Protein AF-A0A3N5I2L6-F1 (afdb_monomer_lite)

Sequence (63 aa):
QRFKAARDAARVERRLKQLADACRNGRNLMPVLIDAVKDYVSLGEISDVYRQVFGLYREPIIF

Foldseek 3Di:
DVLVVPADPVQLVVLLVVQLVCLQVVHDNVVSVVSNVVRVNDPVSSVVSCCVRVNDDDDDDDD

pLDDT: mean 89.22, std 8.8, range [56.84, 95.81]

Radius of gyration: 14.0 Å; chains: 1; bounding box: 25×35×39 Å

Structure (mmCIF, N/CA/C/O backbone):
data_AF-A0A3N5I2L6-F1
#
_entry.id   AF-A0A3N5I2L6-F1
#
loop_
_atom_site.group_PDB
_atom_site.id
_atom_site.type_symbol
_atom_site.label_atom_id
_atom_site.label_alt_id
_atom_site.label_comp_id
_atom_site.label_asym_id
_atom_site.label_entity_id
_atom_site.label_seq_id
_atom_site.pdbx_PDB_ins_code
_atom_site.Cartn_x
_atom_site.Cartn_y
_atom_site.Cartn_z
_atom_site.occupancy
_atom_site.B_iso_or_equiv
_atom_site.auth_seq_id
_atom_site.auth_comp_id
_atom_site.auth_asym_id
_atom_site.auth_atom_id
_atom_site.pdbx_PDB_model_num
ATOM 1 N N . GLN A 1 1 ? 12.712 9.529 -10.546 1.00 56.84 1 GLN A N 1
ATOM 2 C CA . GLN A 1 1 ? 11.706 8.761 -11.324 1.00 56.84 1 GLN A CA 1
ATOM 3 C C . GLN A 1 1 ? 12.233 7.431 -11.912 1.00 56.84 1 GLN A C 1
ATOM 5 O O . GLN A 1 1 ? 11.432 6.658 -12.413 1.00 56.84 1 GLN A O 1
ATOM 10 N N . ARG A 1 2 ? 13.535 7.087 -11.812 1.00 62.72 2 ARG A N 1
ATOM 11 C CA . ARG A 1 2 ? 14.114 5.851 -12.401 1.00 62.72 2 ARG A CA 1
ATOM 12 C C . ARG A 1 2 ? 13.622 4.540 -11.749 1.00 62.72 2 ARG A C 1
ATOM 14 O O . ARG A 1 2 ? 13.465 3.540 -12.432 1.00 62.72 2 ARG A O 1
ATOM 21 N N . PHE A 1 3 ? 13.299 4.579 -10.453 1.00 68.19 3 PHE A N 1
ATOM 22 C CA . PHE A 1 3 ? 12.802 3.435 -9.671 1.00 68.19 3 PHE A CA 1
ATOM 23 C C . PHE A 1 3 ? 11.435 2.908 -10.143 1.00 68.19 3 PHE A C 1
ATOM 25 O O . PHE A 1 3 ? 11.212 1.705 -10.186 1.00 68.19 3 PHE A O 1
ATOM 32 N N . LYS A 1 4 ? 10.527 3.803 -10.557 1.00 66.50 4 LYS A N 1
ATOM 33 C CA . LYS A 1 4 ? 9.195 3.413 -11.049 1.00 66.50 4 LYS A CA 1
ATOM 34 C C . LYS A 1 4 ? 9.218 2.850 -12.473 1.00 66.50 4 LYS A C 1
ATOM 36 O O . LYS A 1 4 ? 8.294 2.138 -12.836 1.00 66.50 4 LYS A O 1
ATOM 41 N N . ALA A 1 5 ? 10.252 3.161 -13.253 1.00 70.81 5 ALA A N 1
ATOM 42 C CA . ALA A 1 5 ? 10.381 2.723 -14.642 1.00 70.81 5 ALA A CA 1
ATOM 43 C C . ALA A 1 5 ? 10.958 1.302 -14.781 1.00 70.81 5 ALA A C 1
ATOM 45 O O . ALA A 1 5 ? 10.728 0.653 -15.791 1.00 70.81 5 ALA A O 1
ATOM 46 N N . ALA A 1 6 ? 11.699 0.821 -13.777 1.00 74.50 6 ALA A N 1
ATOM 47 C CA . ALA A 1 6 ? 12.347 -0.494 -13.797 1.00 74.50 6 ALA A CA 1
ATOM 48 C C . ALA A 1 6 ? 11.527 -1.608 -13.117 1.00 74.50 6 ALA A C 1
ATOM 50 O O . ALA A 1 6 ? 11.956 -2.759 -13.105 1.00 74.50 6 ALA A O 1
ATOM 51 N N . ARG A 1 7 ? 10.375 -1.277 -12.521 1.00 79.56 7 ARG A N 1
ATOM 52 C CA . ARG A 1 7 ? 9.543 -2.225 -11.767 1.00 79.56 7 ARG A CA 1
ATOM 53 C C . ARG A 1 7 ? 8.367 -2.730 -12.597 1.00 79.56 7 A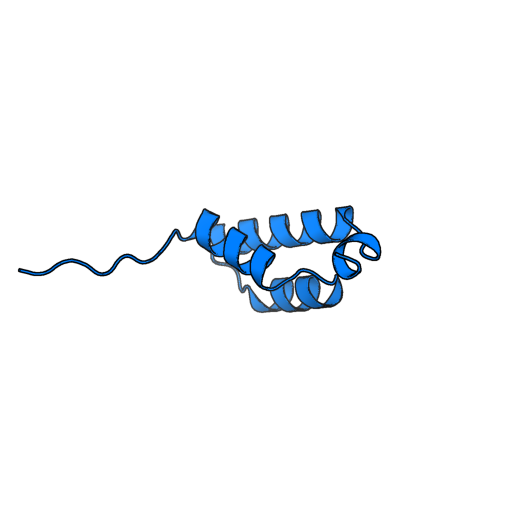RG A C 1
ATOM 55 O O . ARG A 1 7 ? 7.832 -2.016 -13.441 1.00 79.56 7 ARG A O 1
ATOM 62 N N . ASP A 1 8 ? 7.916 -3.936 -12.282 1.00 86.88 8 ASP A N 1
ATOM 63 C CA . ASP A 1 8 ? 6.694 -4.514 -12.837 1.00 86.88 8 ASP A CA 1
ATOM 64 C C . ASP A 1 8 ? 5.467 -3.827 -12.211 1.00 86.88 8 ASP A C 1
ATOM 66 O O . ASP A 1 8 ? 5.103 -4.070 -11.056 1.00 86.88 8 ASP A O 1
ATOM 70 N N . ALA A 1 9 ? 4.835 -2.938 -12.979 1.00 86.88 9 ALA A N 1
ATOM 71 C CA . ALA A 1 9 ? 3.674 -2.175 -12.531 1.00 86.88 9 ALA A CA 1
ATOM 72 C C . ALA A 1 9 ? 2.483 -3.074 -12.156 1.00 86.88 9 ALA A C 1
ATOM 74 O O . ALA A 1 9 ? 1.781 -2.786 -11.186 1.00 86.88 9 ALA A O 1
ATOM 75 N N . ALA A 1 10 ? 2.294 -4.193 -12.862 1.00 91.06 10 ALA A N 1
ATOM 76 C CA . ALA A 1 10 ? 1.195 -5.113 -12.597 1.00 91.06 10 ALA A CA 1
ATOM 77 C C . ALA A 1 10 ? 1.411 -5.881 -11.283 1.00 91.06 10 ALA A C 1
ATOM 79 O O . ALA A 1 10 ? 0.452 -6.156 -10.560 1.00 91.06 10 ALA A O 1
ATOM 80 N N . ARG A 1 11 ? 2.662 -6.215 -10.931 1.00 91.00 11 ARG A N 1
ATOM 81 C CA . ARG A 1 11 ? 2.984 -6.770 -9.602 1.00 91.00 11 ARG A CA 1
ATOM 82 C C . ARG A 1 11 ? 2.683 -5.776 -8.495 1.00 91.00 11 ARG A C 1
ATOM 84 O O . ARG A 1 11 ? 1.991 -6.142 -7.548 1.00 91.00 11 ARG A O 1
ATOM 91 N N . VAL A 1 12 ? 3.146 -4.536 -8.637 1.00 91.75 12 VAL A N 1
ATOM 92 C CA . VAL A 1 12 ? 2.907 -3.472 -7.650 1.00 91.75 12 VAL A CA 1
ATOM 93 C C . V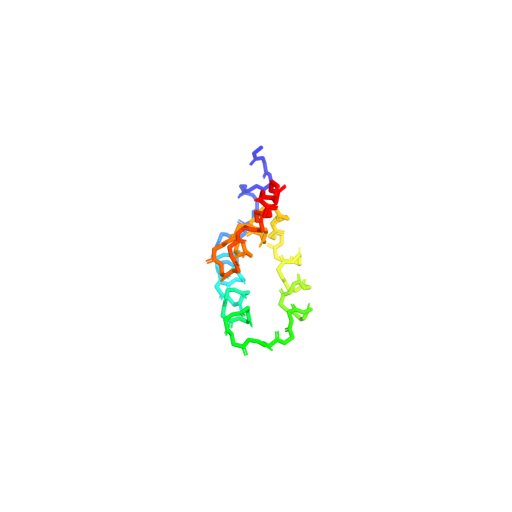AL A 1 12 ? 1.411 -3.294 -7.400 1.00 91.75 12 VAL A C 1
ATOM 95 O O . VAL A 1 12 ? 0.975 -3.331 -6.252 1.00 91.75 12 VAL A O 1
ATOM 98 N N . GLU A 1 13 ? 0.610 -3.187 -8.459 1.00 92.44 13 GLU A N 1
ATOM 99 C CA . GLU A 1 13 ? -0.842 -3.035 -8.344 1.00 92.44 13 GLU A CA 1
ATOM 100 C C . GLU A 1 13 ? -1.496 -4.225 -7.623 1.00 92.44 13 GLU A C 1
ATOM 102 O O . GLU A 1 13 ? -2.297 -4.037 -6.701 1.00 92.44 13 GLU A O 1
ATOM 107 N N . ARG A 1 14 ? -1.100 -5.461 -7.962 1.00 94.69 14 ARG A N 1
ATOM 108 C CA . ARG A 1 14 ? -1.586 -6.666 -7.269 1.00 94.69 14 ARG A CA 1
ATOM 109 C C . ARG A 1 14 ? -1.249 -6.648 -5.778 1.00 94.69 14 ARG A C 1
ATOM 111 O O . ARG A 1 14 ? -2.114 -6.988 -4.970 1.00 94.69 14 ARG A O 1
ATOM 118 N N . ARG A 1 15 ? -0.032 -6.244 -5.398 1.00 94.56 15 ARG A N 1
ATOM 119 C CA . ARG A 1 15 ? 0.383 -6.168 -3.985 1.00 94.56 15 ARG A CA 1
ATOM 120 C C . ARG A 1 15 ? -0.376 -5.096 -3.218 1.00 94.56 15 ARG A C 1
ATOM 122 O O . ARG A 1 15 ? -0.819 -5.363 -2.104 1.00 94.56 15 ARG A O 1
ATOM 129 N N . LEU A 1 16 ? -0.604 -3.933 -3.822 1.00 94.81 16 LEU A N 1
ATOM 130 C CA . LEU A 1 16 ? -1.401 -2.869 -3.206 1.00 94.81 16 LEU A CA 1
ATOM 131 C C . LEU A 1 16 ? -2.855 -3.303 -2.989 1.00 94.81 16 LEU A C 1
ATOM 133 O O . LEU A 1 16 ? -3.414 -3.046 -1.924 1.00 94.81 16 LEU A O 1
ATOM 137 N N . LYS A 1 17 ? -3.444 -4.040 -3.939 1.00 95.31 17 LYS A N 1
ATOM 138 C CA . LYS A 1 17 ? -4.788 -4.613 -3.777 1.00 95.31 17 LYS A CA 1
ATOM 139 C C . LYS A 1 17 ? -4.841 -5.647 -2.650 1.00 95.31 17 LYS A C 1
ATOM 141 O O . LYS A 1 17 ? -5.718 -5.572 -1.795 1.00 95.31 17 LYS A O 1
ATOM 146 N N . GLN A 1 18 ? -3.875 -6.566 -2.603 1.00 94.94 18 GLN A N 1
ATOM 147 C CA . GLN A 1 18 ? -3.766 -7.552 -1.520 1.00 94.94 18 GLN A CA 1
ATOM 148 C C . GLN A 1 18 ? -3.617 -6.885 -0.150 1.00 94.94 18 GLN A C 1
ATOM 150 O O . GLN A 1 18 ? -4.225 -7.344 0.818 1.00 94.94 18 GLN A O 1
ATOM 155 N N . LEU A 1 19 ? -2.838 -5.803 -0.073 1.00 95.44 19 LEU A N 1
ATOM 156 C CA . LEU A 1 19 ? -2.658 -5.030 1.151 1.00 95.44 19 LEU A CA 1
ATOM 157 C C . LEU A 1 19 ? -3.972 -4.373 1.577 1.00 95.44 19 LEU A C 1
ATOM 159 O O . LEU A 1 19 ? -4.381 -4.544 2.721 1.00 95.44 19 LEU A O 1
ATOM 163 N N . ALA A 1 20 ? -4.672 -3.708 0.654 1.00 95.06 20 ALA A N 1
ATOM 164 C CA . ALA A 1 20 ? -5.969 -3.097 0.933 1.00 95.06 20 ALA A CA 1
ATOM 165 C C . ALA A 1 20 ? -6.988 -4.130 1.447 1.00 95.06 20 ALA A C 1
ATOM 167 O O . ALA A 1 20 ? -7.685 -3.884 2.432 1.00 95.06 20 ALA A O 1
ATOM 168 N N . ASP A 1 21 ? -7.038 -5.312 0.832 1.00 95.81 21 ASP A N 1
ATOM 169 C CA . ASP A 1 21 ? -7.932 -6.393 1.253 1.00 95.81 21 ASP A CA 1
ATOM 170 C C . ASP A 1 21 ? -7.519 -6.997 2.602 1.00 95.81 21 ASP A C 1
ATOM 172 O O . ASP A 1 21 ? -8.373 -7.399 3.390 1.00 95.81 21 ASP A O 1
ATOM 176 N N . ALA A 1 22 ? -6.221 -7.088 2.901 1.00 95.06 22 ALA A N 1
ATOM 177 C CA . ALA A 1 22 ? -5.748 -7.529 4.211 1.00 95.06 22 ALA A CA 1
ATOM 178 C C . ALA A 1 22 ? -6.113 -6.520 5.312 1.00 95.06 22 ALA A C 1
ATOM 180 O O . ALA A 1 22 ? -6.596 -6.939 6.363 1.00 95.06 22 ALA A O 1
ATOM 181 N N . CYS A 1 23 ? -5.980 -5.218 5.034 1.00 93.94 23 CYS A N 1
ATOM 182 C CA . CYS A 1 23 ? -6.382 -4.138 5.934 1.00 93.94 23 CYS A CA 1
ATOM 183 C C . CYS A 1 23 ? -7.889 -4.159 6.227 1.00 93.94 23 CYS A C 1
ATOM 185 O O . CYS A 1 23 ? -8.277 -4.064 7.388 1.00 93.94 23 CYS A O 1
ATOM 187 N N . ARG A 1 24 ? -8.740 -4.336 5.205 1.00 94.38 24 ARG A N 1
ATOM 188 C CA . ARG A 1 24 ? -10.207 -4.384 5.379 1.00 94.38 24 ARG A CA 1
ATOM 189 C C . ARG A 1 24 ? -10.684 -5.612 6.149 1.00 94.38 24 ARG A C 1
ATOM 191 O O . ARG A 1 24 ? -11.630 -5.520 6.917 1.00 94.38 24 ARG A O 1
ATOM 198 N N . ASN A 1 25 ? -10.032 -6.753 5.939 1.00 93.62 25 ASN A N 1
ATOM 199 C CA . ASN A 1 25 ? -10.431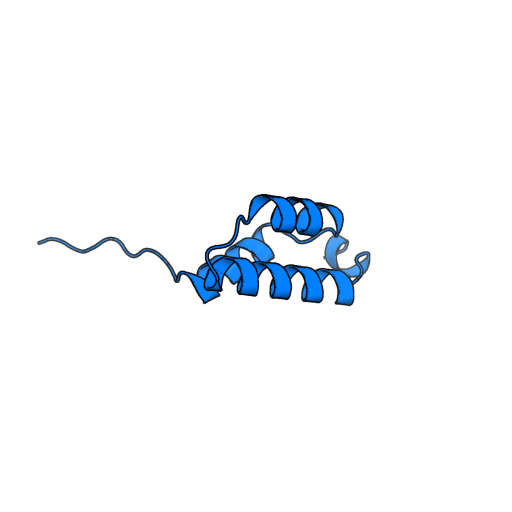 -8.026 6.541 1.00 93.62 25 ASN A CA 1
ATOM 200 C C . ASN A 1 25 ? -9.755 -8.300 7.897 1.00 93.62 25 ASN A C 1
ATOM 202 O O . ASN A 1 25 ? -9.904 -9.397 8.429 1.00 93.62 25 ASN A O 1
ATOM 206 N N . GLY A 1 26 ? -8.960 -7.360 8.429 1.00 90.50 26 GLY A N 1
ATOM 207 C CA . GLY A 1 26 ? -8.256 -7.526 9.707 1.00 90.50 26 GLY A CA 1
ATOM 208 C C . GLY A 1 26 ? -7.242 -8.677 9.723 1.00 90.50 26 GLY A C 1
ATOM 209 O O . GLY A 1 26 ? -6.952 -9.236 10.779 1.00 90.50 26 GLY A O 1
ATOM 210 N N . ARG A 1 27 ? -6.716 -9.074 8.556 1.00 92.19 27 ARG A N 1
ATOM 211 C CA . ARG A 1 27 ? -5.723 -10.156 8.448 1.00 92.19 27 ARG A CA 1
ATOM 212 C C . ARG A 1 27 ? -4.329 -9.641 8.800 1.00 92.19 27 ARG A C 1
ATOM 214 O O . ARG A 1 27 ? -4.050 -8.451 8.696 1.00 92.19 27 ARG A O 1
ATOM 221 N N . ASN A 1 28 ? -3.425 -10.553 9.158 1.00 93.31 28 ASN A N 1
ATOM 222 C CA . ASN A 1 28 ? -2.029 -10.202 9.414 1.00 93.31 28 ASN A CA 1
ATOM 223 C C . ASN A 1 28 ? -1.393 -9.552 8.168 1.00 93.31 28 ASN A C 1
ATOM 225 O O . ASN A 1 28 ? -1.364 -10.152 7.092 1.00 93.31 28 ASN A O 1
ATOM 229 N N . LEU A 1 29 ? -0.882 -8.329 8.327 1.00 93.88 29 LEU A N 1
ATOM 230 C CA . LEU A 1 29 ? -0.315 -7.525 7.242 1.00 93.88 29 LEU A CA 1
ATOM 231 C C . LEU A 1 29 ? 1.142 -7.885 6.925 1.00 93.88 29 LEU A C 1
ATOM 233 O O . LEU A 1 29 ? 1.593 -7.648 5.806 1.00 93.88 29 LEU A O 1
ATOM 237 N N . MET A 1 30 ? 1.879 -8.477 7.872 1.00 94.06 30 MET A N 1
ATOM 238 C CA . MET A 1 30 ? 3.317 -8.735 7.724 1.00 94.06 30 MET A CA 1
ATOM 239 C C . MET A 1 30 ? 3.678 -9.564 6.482 1.00 94.06 30 MET A C 1
ATOM 241 O O . MET A 1 30 ? 4.594 -9.154 5.766 1.00 94.06 30 MET A O 1
ATOM 245 N N . PRO A 1 31 ? 2.972 -10.666 6.150 1.00 94.06 31 PRO A N 1
ATOM 246 C CA . PRO A 1 31 ? 3.273 -11.430 4.939 1.00 94.06 31 PRO A CA 1
ATOM 247 C C . PRO A 1 31 ? 3.120 -10.594 3.662 1.00 94.06 31 PRO A C 1
ATOM 249 O O . PRO A 1 31 ? 3.966 -10.650 2.773 1.00 94.06 31 PRO A O 1
ATOM 252 N N . VAL A 1 32 ? 2.072 -9.767 3.596 1.00 94.56 32 VAL A N 1
ATOM 253 C CA . VAL A 1 32 ? 1.780 -8.924 2.428 1.00 94.56 32 VAL A CA 1
ATOM 254 C C . VAL A 1 32 ? 2.798 -7.793 2.295 1.00 94.56 32 VAL A C 1
ATOM 256 O O . VAL A 1 32 ? 3.206 -7.461 1.184 1.00 94.56 32 VAL A O 1
ATOM 259 N N . LEU A 1 33 ? 3.254 -7.229 3.415 1.00 93.88 33 LEU A N 1
ATOM 260 C CA . LEU A 1 33 ? 4.272 -6.179 3.428 1.00 93.88 33 LEU A CA 1
ATOM 261 C C . LEU A 1 33 ? 5.635 -6.685 2.956 1.00 93.88 33 LEU A C 1
ATOM 263 O O . LEU A 1 33 ? 6.284 -6.014 2.157 1.00 93.88 33 LEU A O 1
ATOM 267 N N . ILE A 1 34 ? 6.052 -7.872 3.401 1.00 94.88 34 ILE A N 1
ATOM 268 C CA . ILE A 1 34 ? 7.308 -8.490 2.952 1.00 94.88 34 ILE A CA 1
ATOM 269 C C . ILE A 1 34 ? 7.281 -8.692 1.433 1.00 94.88 34 ILE A C 1
ATOM 271 O O . ILE A 1 34 ? 8.241 -8.351 0.741 1.00 94.88 34 ILE A O 1
ATOM 275 N N . ASP A 1 35 ? 6.172 -9.207 0.911 1.00 93.44 35 AS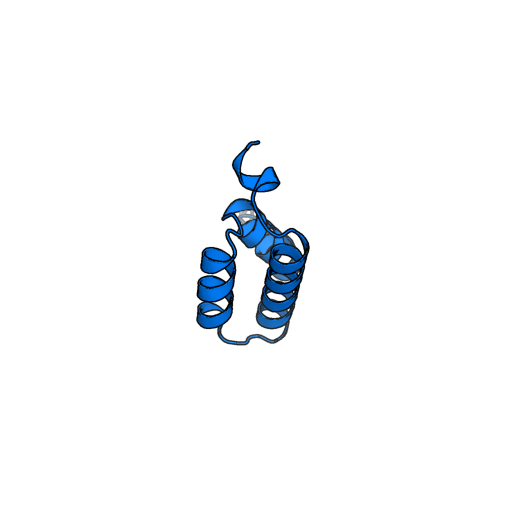P A N 1
ATOM 276 C CA . ASP A 1 35 ? 5.977 -9.408 -0.523 1.00 93.44 35 ASP A CA 1
ATOM 277 C C . ASP A 1 35 ? 5.942 -8.090 -1.310 1.00 93.44 35 ASP A C 1
ATOM 279 O O . ASP A 1 35 ? 6.541 -7.992 -2.379 1.00 93.44 35 ASP A O 1
ATOM 283 N N . ALA A 1 36 ? 5.292 -7.056 -0.772 1.00 93.25 36 ALA A N 1
ATOM 284 C CA . ALA A 1 36 ? 5.249 -5.731 -1.384 1.00 93.25 36 ALA A CA 1
ATOM 285 C C . ALA A 1 36 ? 6.650 -5.105 -1.490 1.00 93.25 36 ALA A C 1
ATOM 287 O O . ALA A 1 36 ? 7.014 -4.578 -2.541 1.00 93.25 36 ALA A O 1
ATOM 288 N N . VAL A 1 37 ? 7.469 -5.207 -0.440 1.00 92.25 37 VAL A N 1
ATOM 289 C CA . VAL A 1 37 ? 8.847 -4.688 -0.458 1.00 92.25 37 VAL A CA 1
ATOM 290 C C . VAL A 1 37 ? 9.720 -5.459 -1.456 1.00 92.25 37 VAL A C 1
ATOM 292 O O . VAL A 1 37 ? 10.501 -4.838 -2.177 1.00 92.25 37 VAL A O 1
ATOM 295 N N . LYS A 1 38 ? 9.555 -6.786 -1.565 1.00 91.19 38 LYS A N 1
ATOM 296 C CA . LYS A 1 38 ? 10.248 -7.611 -2.577 1.00 91.19 38 LYS A CA 1
ATOM 297 C C . LYS A 1 38 ? 9.890 -7.217 -4.011 1.00 91.19 38 LYS A C 1
ATOM 299 O O . LYS A 1 38 ? 10.755 -7.248 -4.879 1.00 91.19 38 LYS A O 1
ATOM 304 N N . ASP A 1 39 ? 8.642 -6.819 -4.248 1.00 92.31 39 ASP A N 1
ATOM 305 C CA . ASP A 1 39 ? 8.164 -6.332 -5.548 1.00 92.31 39 ASP A CA 1
ATOM 306 C C . ASP A 1 39 ? 8.404 -4.815 -5.745 1.00 92.31 39 ASP A C 1
ATOM 308 O O . ASP A 1 39 ? 7.822 -4.199 -6.641 1.00 92.31 39 ASP A O 1
ATOM 312 N N . TYR A 1 40 ? 9.281 -4.198 -4.941 1.00 90.25 40 TYR A N 1
ATOM 313 C CA . TYR A 1 40 ? 9.668 -2.783 -5.042 1.00 90.25 40 TYR A CA 1
ATOM 314 C C . TYR A 1 40 ? 8.488 -1.800 -4.925 1.00 90.25 40 TYR A C 1
ATOM 316 O O . TYR A 1 40 ? 8.479 -0.717 -5.530 1.00 90.25 40 TYR A O 1
ATOM 324 N N . VAL A 1 41 ? 7.485 -2.151 -4.119 1.00 91.56 41 VAL A N 1
ATOM 325 C CA . VAL A 1 41 ? 6.451 -1.209 -3.686 1.00 91.56 41 VAL A CA 1
ATOM 326 C C . VAL A 1 41 ? 7.078 -0.207 -2.718 1.00 91.56 41 VAL A C 1
ATOM 328 O O . VAL A 1 41 ? 7.802 -0.570 -1.790 1.00 91.56 41 VAL A O 1
ATOM 331 N N . SER A 1 42 ? 6.822 1.078 -2.940 1.00 92.38 42 SER A N 1
ATOM 332 C CA . SER A 1 42 ? 7.379 2.140 -2.104 1.00 92.38 42 SER A CA 1
ATOM 333 C C . SER A 1 42 ? 6.590 2.341 -0.808 1.00 92.38 42 SER A C 1
ATOM 335 O O . SER A 1 42 ? 5.387 2.090 -0.738 1.00 92.38 42 SER A O 1
ATOM 337 N N . LEU A 1 43 ? 7.259 2.897 0.206 1.00 92.56 43 LEU A N 1
ATOM 338 C CA . LEU A 1 43 ? 6.621 3.284 1.467 1.00 92.56 43 LEU A CA 1
ATOM 339 C C . LEU A 1 43 ? 5.453 4.262 1.263 1.00 92.56 43 LEU A C 1
ATOM 341 O O . LEU A 1 43 ? 4.449 4.167 1.966 1.00 92.56 43 LEU A O 1
ATOM 345 N N . GLY A 1 44 ? 5.570 5.186 0.303 1.00 92.81 44 GLY A N 1
ATOM 346 C CA . GLY A 1 44 ? 4.498 6.126 -0.028 1.00 92.81 44 GLY A CA 1
ATOM 347 C C . GLY A 1 44 ? 3.230 5.403 -0.474 1.00 92.81 44 GLY A C 1
ATOM 348 O O . GLY A 1 44 ? 2.169 5.649 0.084 1.00 92.81 44 GLY A O 1
ATOM 349 N N . GLU A 1 45 ? 3.365 4.435 -1.384 1.00 93.62 45 GLU A N 1
ATOM 350 C CA . GLU A 1 45 ? 2.235 3.659 -1.916 1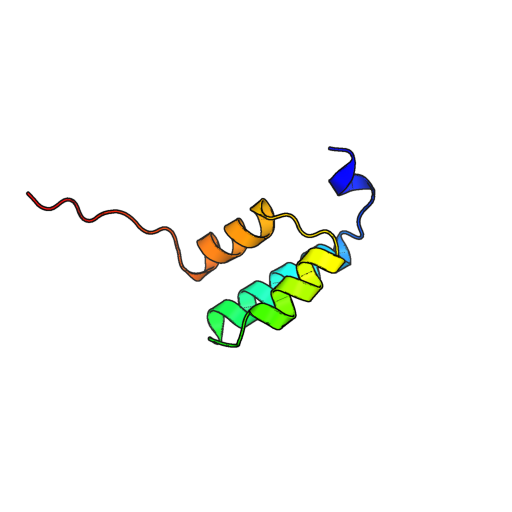.00 93.62 45 GLU A CA 1
ATOM 351 C C . GLU A 1 45 ? 1.575 2.784 -0.841 1.00 93.62 45 GLU A C 1
ATOM 353 O O . GLU A 1 45 ? 0.352 2.711 -0.769 1.00 93.62 45 GLU A O 1
ATOM 358 N N . ILE A 1 46 ? 2.372 2.172 0.040 1.00 94.56 46 ILE A N 1
ATOM 359 C CA . ILE A 1 46 ? 1.864 1.437 1.211 1.00 94.56 46 ILE A CA 1
ATOM 360 C C . ILE A 1 46 ? 1.102 2.386 2.149 1.00 94.56 46 ILE A C 1
ATOM 362 O O . ILE A 1 46 ? -0.001 2.073 2.595 1.00 94.56 46 ILE A O 1
ATOM 366 N N . SER A 1 47 ? 1.665 3.566 2.422 1.00 94.81 47 SER A N 1
ATOM 367 C CA . SER A 1 47 ? 1.028 4.562 3.290 1.00 94.81 47 SER A CA 1
ATOM 368 C C . SER A 1 47 ? -0.275 5.086 2.691 1.00 94.81 47 SER A C 1
ATOM 370 O O . SER A 1 47 ? -1.229 5.320 3.426 1.00 94.81 47 SER A O 1
ATOM 372 N N . ASP A 1 48 ? -0.346 5.248 1.371 1.00 95.31 48 ASP A N 1
ATOM 373 C CA . ASP A 1 48 ? -1.569 5.666 0.685 1.00 95.31 48 ASP A CA 1
ATOM 374 C C . ASP A 1 48 ? -2.686 4.631 0.844 1.00 95.31 48 ASP A C 1
ATOM 376 O O . ASP A 1 48 ? -3.818 5.008 1.144 1.00 95.31 48 ASP A O 1
ATOM 380 N N . VAL A 1 49 ? -2.372 3.333 0.753 1.00 95.38 49 VAL A N 1
ATOM 381 C CA . VAL A 1 49 ? -3.342 2.261 1.041 1.00 95.38 49 VAL A CA 1
ATOM 382 C C . VAL A 1 49 ? -3.856 2.356 2.478 1.00 95.38 49 VAL A C 1
ATOM 384 O O . VAL A 1 49 ? -5.062 2.257 2.708 1.00 95.38 49 VAL A O 1
ATOM 387 N N . TYR A 1 50 ? -2.979 2.611 3.451 1.00 94.38 50 TYR A N 1
ATOM 388 C CA . TYR A 1 50 ? -3.404 2.799 4.841 1.00 94.38 50 TYR A CA 1
ATOM 389 C C . TYR A 1 50 ? -4.319 4.006 5.014 1.00 94.38 50 TYR A C 1
ATOM 391 O O . TYR A 1 50 ? -5.356 3.883 5.659 1.00 94.38 50 TYR A O 1
ATOM 399 N N . ARG A 1 51 ? -3.999 5.143 4.387 1.00 94.62 51 ARG A N 1
ATOM 400 C CA . ARG A 1 51 ? -4.866 6.333 4.406 1.00 94.62 51 ARG A CA 1
ATOM 401 C C . ARG A 1 51 ? -6.229 6.063 3.777 1.00 94.62 51 ARG A C 1
ATOM 403 O O . ARG A 1 51 ? -7.225 6.589 4.258 1.00 94.62 51 ARG A O 1
ATOM 410 N N . GLN A 1 52 ? -6.286 5.255 2.720 1.00 93.44 52 GLN A N 1
ATOM 411 C CA . GLN A 1 52 ? -7.539 4.898 2.052 1.00 93.44 52 GLN A CA 1
ATOM 412 C C . GLN A 1 52 ? -8.417 3.966 2.893 1.00 93.44 52 GLN A C 1
ATOM 414 O O . GLN A 1 52 ? -9.637 4.096 2.855 1.00 93.44 52 GLN A O 1
ATOM 419 N N . VAL A 1 53 ? -7.822 3.014 3.619 1.00 93.94 53 VAL A N 1
ATOM 420 C CA . VAL A 1 53 ? -8.582 2.007 4.380 1.00 93.94 53 VAL A CA 1
ATOM 421 C C . VAL A 1 53 ? -8.883 2.462 5.806 1.00 93.94 53 VAL A C 1
ATOM 423 O O . VAL A 1 53 ? -10.009 2.303 6.266 1.00 93.94 53 VAL A O 1
ATOM 426 N N . PHE A 1 54 ? -7.899 3.023 6.504 1.00 91.44 54 PHE A N 1
ATOM 427 C CA . PHE A 1 54 ? -8.017 3.415 7.912 1.00 91.44 54 PHE A CA 1
ATOM 428 C C . PHE A 1 54 ? -8.300 4.907 8.103 1.00 91.44 54 PHE A C 1
ATOM 430 O O . PHE A 1 54 ? -8.667 5.328 9.197 1.00 91.44 54 PHE A O 1
ATOM 437 N N . GLY A 1 55 ? -8.138 5.716 7.055 1.00 91.62 55 GLY A N 1
ATOM 438 C CA . GLY A 1 55 ? -8.217 7.166 7.158 1.00 91.62 55 GLY A CA 1
ATOM 439 C C . GLY A 1 55 ? -6.939 7.785 7.723 1.00 91.62 55 GLY A C 1
ATOM 440 O O . GLY A 1 55 ? -5.880 7.162 7.814 1.00 91.62 55 GLY A O 1
ATOM 441 N N . LEU A 1 56 ? -7.042 9.060 8.081 1.00 90.19 56 LEU A N 1
ATOM 442 C CA . LEU A 1 56 ? -5.986 9.810 8.748 1.00 90.19 56 LEU A CA 1
ATOM 443 C C . LEU A 1 56 ? -6.453 10.150 10.154 1.00 90.19 56 LEU A C 1
ATOM 445 O O . LEU A 1 56 ? -7.533 10.718 10.321 1.00 90.19 56 LEU A O 1
ATOM 449 N N . TYR A 1 57 ? -5.620 9.844 11.145 1.00 89.38 57 TYR A N 1
ATOM 450 C CA . TYR A 1 57 ? -5.846 10.336 12.494 1.00 89.38 57 TYR A CA 1
ATOM 451 C C . TYR A 1 57 ? -5.823 11.869 12.485 1.00 89.38 57 TYR A C 1
ATOM 453 O O . TYR A 1 57 ? -4.910 12.484 11.928 1.00 89.38 57 TYR A O 1
ATOM 461 N N . ARG A 1 58 ? -6.844 12.476 13.089 1.00 86.38 58 ARG A N 1
ATOM 462 C CA . ARG A 1 58 ? -6.916 13.912 13.350 1.00 86.38 58 ARG A CA 1
ATOM 463 C C . ARG A 1 58 ? -7.026 14.084 14.851 1.00 86.38 58 ARG A C 1
ATOM 465 O O . ARG A 1 58 ? -7.899 13.477 15.466 1.00 86.38 58 ARG A O 1
ATOM 472 N N . GLU A 1 59 ? -6.124 14.874 15.414 1.00 86.94 59 GLU A N 1
ATOM 473 C CA . GLU A 1 59 ? -6.139 15.175 16.838 1.00 86.94 59 GLU A CA 1
ATOM 474 C C . GLU A 1 59 ? -7.474 15.843 17.208 1.00 86.94 59 GLU A C 1
ATOM 476 O O . GLU A 1 59 ? -7.896 16.778 16.516 1.00 86.94 59 GLU A O 1
ATOM 481 N N . PRO A 1 60 ? -8.184 15.347 18.237 1.00 83.56 60 PRO A N 1
ATOM 482 C CA . PRO A 1 60 ? -9.404 15.989 18.690 1.00 83.56 60 PRO A CA 1
ATOM 483 C C . PRO A 1 60 ? -9.041 17.343 19.302 1.00 83.56 60 PRO A C 1
ATOM 485 O O . PRO A 1 60 ? -8.229 17.416 20.219 1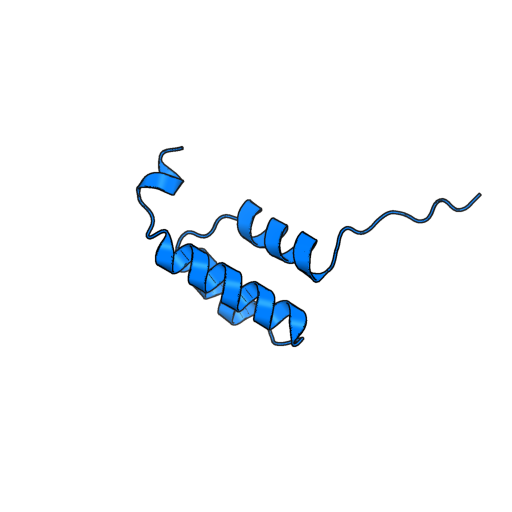.00 83.56 60 PRO A O 1
ATOM 488 N N . ILE A 1 61 ? -9.642 18.421 18.797 1.00 82.75 61 ILE A N 1
ATOM 489 C CA . ILE A 1 61 ? -9.501 19.742 19.412 1.00 82.75 61 ILE A CA 1
ATOM 490 C C . ILE A 1 61 ? -10.370 19.734 20.670 1.00 82.75 61 ILE A C 1
ATOM 492 O O . ILE A 1 61 ? -11.597 19.744 20.578 1.00 82.75 61 ILE A O 1
ATOM 496 N N . ILE A 1 62 ? -9.725 19.658 21.831 1.00 77.94 62 ILE A N 1
ATOM 497 C CA . ILE A 1 62 ? -10.374 19.722 23.142 1.00 77.94 62 ILE A CA 1
ATOM 498 C C . ILE A 1 62 ? -10.168 21.153 23.653 1.00 77.94 62 ILE A C 1
ATOM 500 O O . ILE A 1 62 ? -9.024 21.563 23.846 1.00 77.94 62 ILE A O 1
ATOM 504 N N . PHE A 1 63 ? -11.256 21.917 23.780 1.00 70.38 63 PHE A N 1
ATOM 505 C CA . PHE A 1 63 ? -11.263 23.270 24.351 1.00 70.38 63 PHE A CA 1
ATOM 506 C C . PHE A 1 63 ? -11.616 23.230 25.836 1.00 70.38 63 PHE A C 1
ATOM 508 O O . PHE A 1 63 ? -12.470 22.388 26.203 1.00 70.38 63 PHE A O 1
#

Secondary structure (DSSP, 8-state):
-HHHHSS-HHHHHHHHHHHHHHHHTT--SHHHHHHHHHTT--HHHHHHHHHHHH---------